Protein AF-X0W0B4-F1 (afdb_monomer_lite)

pLDDT: mean 75.81, std 5.56, range [56.34, 84.75]

Organism: NCBI:txid412755

Sequence (98 aa):
LLYLPMGLIAVALFDSFAALNPVIVVAGIAKTFPAYLLAAAVLFLCYLLSGLLQGFVSSLVPLLGSLVATAVSLYFLMVEMRLLGLLYNTHQHRLKWF

Secondary structure (DSSP, 8-state):
-THHHHHHHHHHHHTSGGGG-HHHHHHHHHHTHHHHHHHHHHHHHHHHHHHHHHHHHHHH-HHHHHHHHHHHHHHHHHHHHHHHHHHHHHHHHHH---

Radius of gyration: 15.86 Å; chains: 1; bounding box: 34×25×45 Å

Structure (mmCIF, N/CA/C/O backbone):
data_AF-X0W0B4-F1
#
_entry.id   AF-X0W0B4-F1
#
loop_
_atom_site.group_PDB
_atom_site.id
_atom_site.type_symbol
_atom_site.label_atom_id
_atom_site.label_alt_id
_atom_site.label_comp_id
_atom_site.label_asym_id
_atom_site.label_entity_id
_atom_site.label_seq_id
_atom_site.pdbx_PDB_ins_code
_atom_site.Cartn_x
_atom_site.Cartn_y
_atom_site.Cartn_z
_atom_site.occupancy
_atom_site.B_iso_or_equiv
_atom_site.auth_seq_id
_atom_site.auth_comp_id
_atom_site.auth_asym_id
_atom_site.auth_atom_id
_atom_site.pdbx_PDB_model_num
ATOM 1 N N . LEU A 1 1 ? -9.378 -5.105 -6.452 1.00 58.81 1 LEU A N 1
ATOM 2 C CA . LEU A 1 1 ? -8.424 -3.977 -6.340 1.00 58.81 1 LEU A CA 1
ATOM 3 C C . LEU A 1 1 ? -8.801 -3.029 -5.211 1.00 58.81 1 LEU A C 1
ATOM 5 O O . LEU A 1 1 ? -8.104 -3.023 -4.215 1.00 58.81 1 LEU A O 1
ATOM 9 N N . LEU A 1 2 ? -9.930 -2.322 -5.290 1.00 63.62 2 LEU A N 1
ATOM 10 C CA . LEU A 1 2 ? -10.333 -1.338 -4.271 1.00 63.62 2 LEU A CA 1
ATOM 11 C C . LEU A 1 2 ? -10.549 -1.936 -2.863 1.00 63.62 2 LEU A C 1
ATOM 13 O O . LEU A 1 2 ? -10.194 -1.335 -1.855 1.00 63.62 2 LEU A O 1
ATOM 17 N N . TYR A 1 3 ? -11.060 -3.157 -2.766 1.00 69.38 3 TYR A N 1
ATOM 18 C CA . TYR A 1 3 ? -11.310 -3.808 -1.475 1.00 69.38 3 TYR A CA 1
ATOM 19 C C . TYR A 1 3 ? -10.030 -4.232 -0.723 1.00 69.38 3 TYR A C 1
ATOM 21 O O . TYR A 1 3 ? -10.008 -4.337 0.501 1.00 69.38 3 TYR A O 1
ATOM 29 N N . LEU A 1 4 ? -8.950 -4.462 -1.471 1.00 70.12 4 LEU A N 1
ATOM 30 C CA . LEU A 1 4 ? -7.700 -5.055 -1.003 1.00 70.12 4 LEU A CA 1
ATOM 31 C C . LEU A 1 4 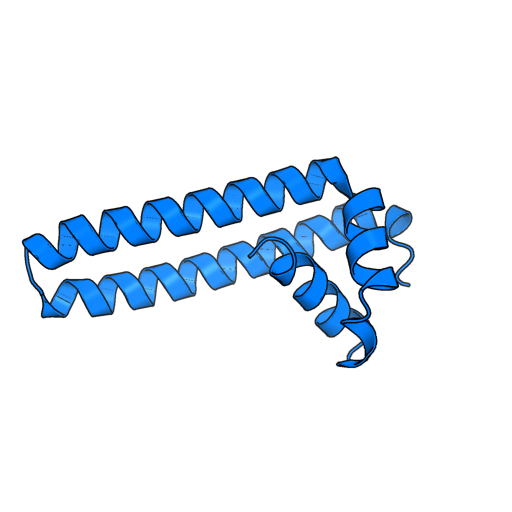? -6.952 -4.202 0.043 1.00 70.12 4 LEU A C 1
ATOM 33 O O . LEU A 1 4 ? -6.632 -4.756 1.093 1.00 70.12 4 LEU A O 1
ATOM 37 N N . PRO A 1 5 ? -6.728 -2.884 -0.146 1.00 71.06 5 PRO A N 1
ATOM 38 C CA . PRO A 1 5 ? -6.036 -2.056 0.845 1.00 71.06 5 PRO A CA 1
ATOM 39 C C . PRO A 1 5 ? -6.727 -2.070 2.212 1.00 71.06 5 PRO A C 1
ATOM 41 O O . PRO A 1 5 ? -6.080 -2.222 3.245 1.00 71.06 5 PRO A O 1
ATOM 44 N N . MET A 1 6 ? -8.057 -1.971 2.229 1.00 73.31 6 MET A N 1
ATOM 45 C CA . MET A 1 6 ? -8.806 -1.890 3.481 1.00 73.31 6 MET A CA 1
ATOM 46 C C . MET A 1 6 ? -8.991 -3.263 4.146 1.00 73.31 6 MET A C 1
ATOM 48 O O . MET A 1 6 ? -8.993 -3.352 5.371 1.00 73.31 6 MET A O 1
ATOM 52 N N . GLY A 1 7 ? -9.060 -4.337 3.352 1.00 74.69 7 GLY A N 1
ATOM 53 C CA . GLY A 1 7 ? -9.005 -5.712 3.850 1.00 74.69 7 GLY A CA 1
ATOM 54 C C . GLY A 1 7 ? -7.647 -6.074 4.459 1.00 74.69 7 GLY A C 1
ATOM 55 O O . GLY A 1 7 ? -7.613 -6.702 5.512 1.00 74.69 7 GLY A O 1
ATOM 56 N N . LEU A 1 8 ? -6.535 -5.632 3.857 1.00 75.69 8 LEU A N 1
ATOM 57 C CA . LEU A 1 8 ? -5.191 -5.839 4.412 1.00 75.69 8 LEU A CA 1
ATOM 58 C C . LEU A 1 8 ? -5.003 -5.116 5.747 1.00 75.69 8 LEU A C 1
ATOM 60 O O . LEU A 1 8 ? -4.499 -5.725 6.685 1.00 75.69 8 LEU A O 1
ATOM 64 N N . ILE A 1 9 ? -5.448 -3.857 5.860 1.00 75.25 9 ILE A N 1
ATOM 65 C CA . ILE A 1 9 ? -5.436 -3.135 7.144 1.00 75.25 9 ILE A CA 1
ATOM 66 C C . ILE A 1 9 ? -6.273 -3.887 8.177 1.00 75.25 9 ILE A C 1
ATOM 68 O O . ILE A 1 9 ? -5.812 -4.079 9.295 1.00 75.25 9 ILE A O 1
ATOM 72 N N . ALA A 1 10 ? -7.485 -4.322 7.818 1.00 77.50 10 ALA A N 1
ATOM 73 C CA . ALA A 1 10 ? -8.358 -5.036 8.743 1.00 77.50 10 ALA A CA 1
ATOM 74 C C . ALA A 1 10 ? -7.701 -6.330 9.249 1.00 77.50 10 ALA A C 1
ATOM 76 O O . ALA A 1 10 ? -7.636 -6.547 10.453 1.00 77.50 10 ALA A O 1
ATOM 77 N N . VAL A 1 11 ? -7.139 -7.157 8.366 1.00 79.94 11 VAL A N 1
ATOM 78 C CA . VAL A 1 11 ? -6.436 -8.382 8.784 1.00 79.94 11 VAL A CA 1
ATOM 79 C C . VAL A 1 11 ? -5.207 -8.061 9.636 1.00 79.94 11 VAL A C 1
ATOM 81 O O . VAL A 1 11 ? -5.012 -8.710 10.655 1.00 79.94 11 VAL A O 1
ATOM 84 N N . ALA A 1 12 ? -4.423 -7.043 9.271 1.00 76.94 12 ALA A N 1
ATOM 85 C CA . ALA A 1 12 ? -3.231 -6.650 10.023 1.00 76.94 12 ALA A CA 1
ATOM 86 C C . ALA A 1 12 ? -3.543 -6.094 11.426 1.00 76.94 12 ALA A C 1
ATOM 88 O O . ALA A 1 12 ? -2.714 -6.207 12.320 1.00 76.94 12 ALA A O 1
ATOM 89 N N . LEU A 1 13 ? -4.716 -5.484 11.626 1.00 75.69 13 LEU A N 1
ATOM 90 C CA . LEU A 1 13 ? -5.129 -4.910 12.913 1.00 75.69 13 LEU A CA 1
ATOM 91 C C . LEU A 1 13 ? -5.873 -5.885 13.817 1.00 75.69 13 LEU A C 1
ATOM 93 O O . LEU A 1 13 ? -5.687 -5.860 15.028 1.00 75.69 13 LEU A O 1
ATOM 97 N N . PHE A 1 14 ? -6.738 -6.709 13.237 1.00 77.75 14 PHE A N 1
ATOM 98 C CA . PHE A 1 14 ? -7.535 -7.686 13.978 1.00 77.75 14 PHE A CA 1
ATOM 99 C C . PHE A 1 14 ? -6.833 -9.047 14.102 1.00 77.75 14 PHE A C 1
ATOM 101 O O . PHE A 1 14 ? -7.397 -9.957 14.708 1.00 77.75 14 PHE A O 1
ATOM 108 N N . ASP A 1 15 ? -5.649 -9.190 13.493 1.00 76.69 15 ASP A N 1
ATOM 109 C CA . ASP A 1 15 ? -4.793 -10.386 13.478 1.00 76.69 15 ASP A CA 1
ATOM 110 C C . ASP A 1 15 ? -5.567 -11.676 13.135 1.00 76.69 15 ASP A C 1
ATOM 112 O O . ASP A 1 15 ? -5.348 -12.762 13.672 1.00 76.69 15 ASP A O 1
ATOM 116 N N . SER A 1 16 ? -6.574 -11.537 12.265 1.00 77.38 16 SER A N 1
ATOM 117 C CA . SER A 1 16 ? -7.551 -12.585 11.983 1.00 77.38 16 SER A CA 1
ATOM 118 C C . SER A 1 16 ? -8.157 -12.445 10.594 1.00 77.38 16 SER A C 1
ATOM 120 O O . SER A 1 16 ? -8.584 -11.367 10.175 1.00 77.38 16 SER A O 1
ATOM 122 N N . PHE A 1 17 ? -8.306 -13.576 9.901 1.00 77.06 17 PHE A N 1
ATOM 123 C CA . PHE A 1 17 ? -9.033 -13.646 8.632 1.00 77.06 17 PHE A CA 1
ATOM 124 C C . PHE A 1 17 ? -10.524 -13.307 8.777 1.00 77.06 17 PHE A C 1
ATOM 126 O O . PHE A 1 17 ? -11.152 -12.909 7.798 1.00 77.06 17 PHE A O 1
ATOM 133 N N . ALA A 1 18 ? -11.096 -13.386 9.986 1.00 75.88 18 ALA A N 1
ATOM 134 C CA . ALA A 1 18 ? -12.475 -12.962 10.244 1.00 75.88 18 ALA A CA 1
ATOM 135 C C . ALA A 1 18 ? -12.686 -11.450 10.015 1.00 75.88 18 ALA A C 1
ATOM 137 O O . ALA A 1 18 ? -13.810 -11.002 9.781 1.00 75.88 18 ALA A O 1
ATOM 138 N N . ALA A 1 19 ? -11.607 -10.663 10.021 1.00 71.06 19 ALA A N 1
ATOM 139 C CA . ALA A 1 19 ? -11.627 -9.224 9.783 1.00 71.06 19 ALA A CA 1
ATOM 140 C C . ALA A 1 19 ? -11.899 -8.835 8.321 1.00 71.06 19 ALA A C 1
ATOM 142 O O . ALA A 1 19 ? -12.243 -7.688 8.042 1.00 71.06 19 ALA A O 1
ATOM 143 N N . LEU A 1 20 ? -11.832 -9.794 7.387 1.00 76.31 20 LEU A N 1
ATOM 144 C CA . LEU A 1 20 ? -12.270 -9.620 5.994 1.00 76.31 20 LEU A CA 1
ATOM 145 C C . LEU A 1 20 ? -13.794 -9.485 5.845 1.00 76.31 20 LEU A C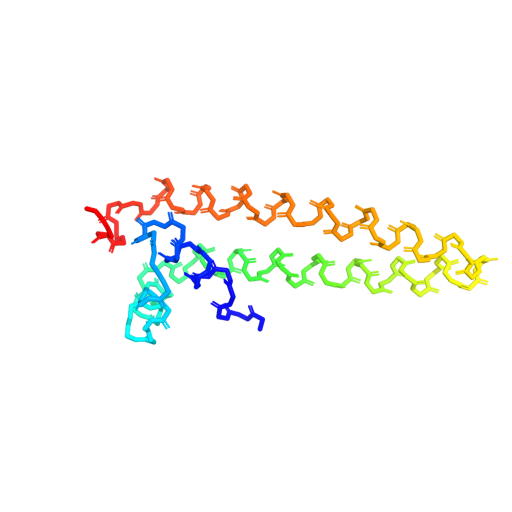 1
ATOM 147 O O . LEU A 1 20 ? -14.293 -9.389 4.720 1.00 76.31 20 LEU A O 1
ATOM 151 N N . ASN A 1 21 ? -14.536 -9.458 6.958 1.00 80.50 21 ASN A N 1
ATOM 152 C CA . ASN A 1 21 ? -15.976 -9.267 6.959 1.00 80.50 21 ASN A CA 1
ATOM 153 C C . ASN A 1 21 ? -16.362 -7.994 6.171 1.00 80.50 21 ASN A C 1
ATOM 155 O O . ASN A 1 21 ? -15.923 -6.892 6.524 1.00 80.50 21 ASN A O 1
ATOM 159 N N . PRO A 1 22 ? -17.220 -8.111 5.140 1.00 76.00 22 PRO A N 1
ATOM 160 C CA . PRO A 1 22 ? -17.634 -6.984 4.310 1.00 76.00 22 PRO A CA 1
ATOM 161 C C . PRO A 1 22 ? -18.291 -5.843 5.055 1.00 76.00 22 PRO A C 1
ATOM 163 O O . PRO A 1 22 ? -18.139 -4.697 4.643 1.00 76.00 22 PRO A O 1
ATOM 166 N N . VAL A 1 23 ? -18.921 -6.105 6.195 1.00 80.50 23 VAL A N 1
ATOM 167 C CA . VAL A 1 23 ? -19.470 -5.035 7.029 1.00 80.50 23 VAL A CA 1
ATOM 168 C C . VAL A 1 23 ? -18.352 -4.153 7.594 1.00 80.50 23 VAL A C 1
ATOM 170 O O . VAL A 1 23 ? -18.459 -2.929 7.549 1.00 80.50 23 VAL A O 1
ATOM 173 N N . ILE A 1 24 ? -17.256 -4.751 8.072 1.00 75.12 24 ILE A N 1
ATOM 174 C CA . ILE A 1 24 ? -16.121 -4.024 8.660 1.00 75.12 24 ILE A CA 1
ATOM 175 C C . ILE A 1 24 ? -15.393 -3.239 7.570 1.00 75.12 24 ILE A C 1
ATOM 177 O O . ILE A 1 24 ? -15.173 -2.035 7.712 1.00 75.12 24 ILE A O 1
ATOM 181 N N . VAL A 1 25 ? -15.078 -3.901 6.456 1.00 77.44 25 VAL A N 1
ATOM 182 C CA . VAL A 1 25 ? -14.311 -3.306 5.359 1.00 77.44 25 VAL A CA 1
ATOM 183 C C . VAL A 1 25 ? -15.085 -2.159 4.704 1.00 77.44 25 VAL A C 1
ATOM 185 O O . VAL A 1 25 ? -14.544 -1.063 4.563 1.00 77.44 25 VAL A O 1
ATOM 188 N N . VAL A 1 26 ? -16.364 -2.353 4.363 1.00 78.81 26 VAL A N 1
ATOM 189 C CA . VAL A 1 26 ? -17.187 -1.314 3.716 1.00 78.81 26 VAL A CA 1
ATOM 190 C C . VAL A 1 26 ? -17.466 -0.146 4.666 1.00 78.81 26 VAL A C 1
ATOM 192 O O . VAL A 1 26 ? -17.393 1.010 4.245 1.00 78.81 26 VAL A O 1
ATOM 195 N N . ALA A 1 27 ? -17.708 -0.405 5.957 1.00 78.62 27 ALA A N 1
ATOM 196 C CA . ALA A 1 27 ? -17.858 0.663 6.947 1.00 78.62 27 ALA A CA 1
ATOM 197 C C . ALA A 1 27 ? -16.558 1.461 7.142 1.00 78.62 27 ALA A C 1
ATOM 199 O O . ALA A 1 27 ? -16.606 2.681 7.308 1.00 78.62 27 ALA A O 1
ATOM 200 N N . GLY A 1 28 ? -15.400 0.794 7.092 1.00 73.31 28 GLY A N 1
ATOM 201 C CA . GLY A 1 28 ? -14.088 1.440 7.086 1.00 73.31 28 GLY A CA 1
ATOM 202 C C . GLY A 1 28 ? -13.926 2.367 5.885 1.00 73.31 28 GLY A C 1
ATOM 203 O O . GLY A 1 28 ? -13.665 3.554 6.066 1.00 73.31 28 GLY A O 1
ATOM 204 N N . ILE A 1 29 ? -14.193 1.857 4.678 1.00 76.50 29 ILE A N 1
ATOM 205 C CA . ILE A 1 29 ? -14.143 2.628 3.424 1.00 76.50 29 ILE A CA 1
ATOM 206 C C . ILE A 1 29 ? -15.035 3.874 3.503 1.00 76.50 29 ILE A C 1
ATOM 208 O O . ILE A 1 29 ? -14.587 4.971 3.175 1.00 76.50 29 ILE A O 1
ATOM 212 N N . ALA A 1 30 ? -16.274 3.732 3.983 1.00 78.81 30 ALA A N 1
ATOM 213 C CA . ALA A 1 30 ? -17.205 4.852 4.114 1.00 78.81 30 ALA A CA 1
ATOM 214 C C . ALA A 1 30 ? -16.726 5.907 5.130 1.00 78.81 30 ALA A C 1
ATOM 216 O O . ALA A 1 30 ? -16.861 7.108 4.897 1.00 78.81 30 ALA A O 1
ATOM 217 N N . LYS A 1 31 ? -16.123 5.484 6.248 1.00 74.69 31 LYS A N 1
ATOM 218 C CA . LYS A 1 31 ? -15.618 6.391 7.297 1.00 74.69 31 LYS A CA 1
ATOM 219 C C . LYS A 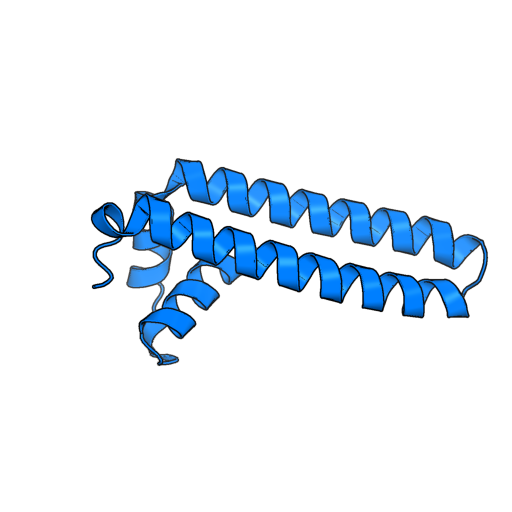1 31 ? -14.338 7.130 6.906 1.00 74.69 31 LYS A C 1
ATOM 221 O O . LYS A 1 31 ? -14.121 8.254 7.369 1.00 74.69 31 LYS A O 1
ATOM 226 N N . THR A 1 32 ? -13.497 6.519 6.074 1.00 70.69 32 THR A N 1
ATOM 227 C CA . THR A 1 32 ? -12.220 7.087 5.610 1.00 70.69 32 THR A CA 1
ATOM 228 C C . THR A 1 32 ? -12.238 7.455 4.130 1.00 70.69 32 THR A C 1
ATOM 230 O O . THR A 1 32 ? -11.183 7.500 3.505 1.00 70.69 32 THR A O 1
ATOM 233 N N . PHE A 1 33 ? -13.415 7.749 3.573 1.00 72.12 33 PHE A N 1
ATOM 234 C CA . PHE A 1 33 ? -13.636 7.979 2.141 1.00 72.12 33 PHE A CA 1
ATOM 235 C C . PHE A 1 33 ? -12.601 8.900 1.453 1.00 72.12 33 PHE A C 1
ATOM 237 O O . PHE A 1 33 ? -12.090 8.507 0.406 1.00 72.12 33 PHE A O 1
ATOM 244 N N . PRO A 1 34 ? -12.186 10.058 2.022 1.00 70.06 34 PRO A N 1
ATOM 245 C CA . PRO A 1 34 ? -11.192 10.929 1.382 1.00 70.06 34 PRO A CA 1
ATOM 246 C C . PRO A 1 34 ? -9.789 10.308 1.338 1.00 70.06 34 PRO A C 1
ATOM 248 O O . PRO A 1 34 ? -9.104 10.359 0.320 1.00 70.06 34 PRO A O 1
ATOM 251 N N . ALA A 1 35 ? -9.365 9.687 2.439 1.00 69.56 35 ALA A N 1
ATOM 252 C CA . ALA A 1 35 ? -8.061 9.036 2.536 1.00 69.56 35 ALA A CA 1
ATOM 253 C C . ALA A 1 35 ? -8.012 7.751 1.703 1.00 69.56 35 ALA A C 1
ATOM 255 O O . ALA A 1 35 ? -6.995 7.432 1.093 1.00 69.56 35 ALA A O 1
ATOM 256 N N . TYR A 1 36 ? -9.140 7.051 1.629 1.00 72.31 36 TYR A N 1
ATOM 257 C CA . TYR A 1 36 ? -9.322 5.893 0.776 1.00 72.31 36 TYR A CA 1
ATOM 258 C C . TYR A 1 36 ? -9.249 6.263 -0.708 1.00 72.31 36 TYR A C 1
ATOM 260 O O . TYR A 1 36 ? -8.630 5.534 -1.475 1.00 72.31 36 TYR A O 1
ATOM 268 N N . LEU A 1 37 ? -9.796 7.416 -1.112 1.00 75.25 37 LEU A N 1
ATOM 269 C CA . LEU A 1 37 ? -9.646 7.936 -2.475 1.00 75.25 37 LEU A CA 1
ATOM 270 C C . LEU A 1 37 ? -8.174 8.178 -2.828 1.00 75.25 37 LEU A C 1
ATOM 272 O O . LEU A 1 37 ? -7.743 7.855 -3.929 1.00 75.25 37 LEU A O 1
ATOM 276 N N . LEU A 1 38 ? -7.399 8.698 -1.875 1.00 74.62 38 LEU A N 1
ATOM 277 C CA . LEU A 1 38 ? -5.963 8.935 -2.024 1.00 74.62 38 LEU A CA 1
ATOM 278 C C . LEU A 1 38 ? -5.191 7.611 -2.137 1.00 74.62 38 LEU A C 1
ATOM 280 O O . LEU A 1 38 ? -4.384 7.444 -3.048 1.00 74.62 38 LEU A O 1
ATOM 284 N N . ALA A 1 39 ? -5.498 6.636 -1.277 1.00 75.19 39 ALA A N 1
ATOM 285 C CA . ALA A 1 39 ? -4.926 5.294 -1.353 1.00 75.19 39 ALA A CA 1
ATOM 286 C C . ALA A 1 39 ? -5.274 4.600 -2.680 1.00 75.19 39 ALA A C 1
ATOM 288 O O . ALA A 1 39 ? -4.393 4.046 -3.329 1.00 75.19 39 ALA A O 1
ATOM 289 N N . ALA A 1 40 ? -6.532 4.687 -3.121 1.00 78.31 40 ALA A N 1
ATOM 290 C CA . ALA A 1 40 ? -6.997 4.147 -4.393 1.00 78.31 40 ALA A CA 1
ATOM 291 C C . ALA A 1 40 ? -6.327 4.830 -5.595 1.00 78.31 40 ALA A C 1
ATOM 293 O O . ALA A 1 40 ? -5.937 4.144 -6.538 1.00 78.31 40 ALA A O 1
ATOM 294 N N . ALA A 1 41 ? -6.153 6.154 -5.553 1.00 79.88 41 ALA A N 1
ATOM 295 C CA . ALA A 1 41 ? -5.459 6.909 -6.591 1.00 79.88 41 ALA A CA 1
ATOM 296 C C . ALA A 1 41 ? -3.987 6.494 -6.701 1.00 79.88 41 ALA A C 1
ATOM 298 O O . ALA A 1 41 ? -3.494 6.297 -7.810 1.00 79.88 41 ALA A O 1
ATOM 299 N N . VAL A 1 42 ? -3.299 6.295 -5.572 1.00 79.94 42 VAL A N 1
ATOM 300 C CA . VAL A 1 42 ? -1.917 5.799 -5.590 1.00 79.94 42 VAL A CA 1
ATOM 301 C C . VAL A 1 42 ? -1.857 4.371 -6.123 1.00 79.94 42 VAL A C 1
ATOM 303 O O . VAL A 1 42 ? -1.039 4.103 -6.995 1.00 79.94 42 VAL A O 1
ATOM 306 N N . LEU A 1 43 ? -2.743 3.478 -5.677 1.00 78.38 43 LEU A N 1
ATOM 307 C CA . LEU A 1 43 ? -2.829 2.099 -6.177 1.00 78.38 43 LEU A CA 1
ATOM 308 C C . LEU A 1 43 ? -3.025 2.067 -7.700 1.00 78.38 43 LEU A C 1
ATOM 310 O O . LEU A 1 43 ? -2.354 1.324 -8.416 1.00 78.38 43 LEU A O 1
ATOM 314 N N . PHE A 1 44 ? -3.908 2.928 -8.205 1.00 82.19 44 PHE A N 1
ATOM 315 C CA . PHE A 1 44 ? -4.162 3.068 -9.634 1.00 82.19 44 PHE A CA 1
ATOM 316 C C . PHE A 1 44 ? -2.941 3.607 -10.388 1.00 82.19 44 PHE A C 1
ATOM 318 O O . PHE A 1 44 ? -2.591 3.078 -11.442 1.00 82.19 44 PHE A O 1
ATOM 325 N N . LEU A 1 45 ? -2.251 4.609 -9.834 1.00 82.88 45 LEU A N 1
ATOM 326 C CA . LEU A 1 45 ? -1.027 5.164 -10.411 1.00 82.88 45 LEU A CA 1
ATOM 327 C C . LEU A 1 45 ? 0.102 4.124 -10.457 1.00 82.88 45 LEU A C 1
ATOM 329 O O . LEU A 1 45 ? 0.787 4.010 -11.470 1.00 82.88 45 LEU A O 1
ATOM 333 N N . CYS A 1 46 ? 0.262 3.335 -9.392 1.00 79.38 46 CYS A N 1
ATOM 334 C CA . CYS A 1 46 ? 1.236 2.246 -9.318 1.00 79.38 46 CYS A CA 1
ATOM 335 C C . CYS A 1 46 ? 0.962 1.190 -10.395 1.00 79.38 46 CYS A C 1
ATOM 337 O O . CYS A 1 46 ? 1.873 0.783 -11.115 1.00 79.38 46 CYS A O 1
ATOM 339 N N . TYR A 1 47 ? -0.305 0.800 -10.558 1.00 81.00 47 TYR A N 1
ATOM 340 C CA . TYR A 1 47 ? -0.724 -0.142 -11.594 1.00 81.00 47 TYR A CA 1
ATOM 341 C C . TYR A 1 47 ? -0.434 0.386 -13.010 1.00 81.00 47 TYR A C 1
ATOM 343 O O . TYR A 1 47 ? 0.154 -0.321 -13.829 1.00 81.00 47 TYR A O 1
ATOM 351 N N . LEU A 1 48 ? -0.776 1.650 -13.282 1.00 84.75 48 LEU A N 1
ATOM 352 C CA . LEU A 1 48 ? -0.503 2.315 -14.561 1.00 84.75 48 LEU A CA 1
ATOM 353 C C . LEU A 1 48 ? 0.994 2.376 -14.874 1.00 84.75 48 LEU A C 1
ATOM 355 O O . LEU A 1 48 ? 1.412 2.009 -15.972 1.00 84.75 48 LEU A O 1
ATOM 359 N N . LEU A 1 49 ? 1.803 2.809 -13.905 1.00 82.19 49 LEU A N 1
ATOM 360 C CA . LEU A 1 49 ? 3.254 2.903 -14.052 1.00 82.19 49 LEU A CA 1
ATOM 361 C C . LEU A 1 49 ? 3.887 1.529 -14.264 1.00 82.19 49 LEU A C 1
ATOM 363 O O . LEU A 1 49 ? 4.749 1.391 -15.127 1.00 82.19 49 LEU A O 1
ATOM 367 N N . SER A 1 50 ? 3.443 0.511 -13.524 1.00 80.06 50 SER A N 1
ATOM 368 C CA . SER A 1 50 ? 3.931 -0.860 -13.686 1.00 80.06 50 SER A CA 1
ATOM 369 C C . SER A 1 50 ? 3.630 -1.400 -15.087 1.00 80.06 50 SER A C 1
ATOM 371 O O . SER A 1 50 ? 4.530 -1.949 -15.719 1.00 80.06 50 SER A O 1
ATOM 373 N N . GLY A 1 51 ? 2.418 -1.177 -15.611 1.00 80.56 51 GLY A N 1
ATOM 374 C CA . GLY A 1 51 ? 2.041 -1.594 -16.964 1.00 80.56 51 GLY A CA 1
ATOM 375 C C . GLY A 1 51 ? 2.810 -0.857 -18.066 1.00 80.56 51 GLY A C 1
ATOM 376 O O . GLY A 1 51 ? 3.286 -1.486 -19.011 1.00 80.56 51 GLY A O 1
ATOM 377 N N . LEU A 1 52 ? 2.995 0.461 -17.926 1.00 83.56 52 LEU A N 1
ATOM 378 C CA . LEU A 1 52 ? 3.783 1.267 -18.867 1.00 83.56 52 LEU A CA 1
ATOM 379 C C . LEU A 1 52 ? 5.258 0.851 -18.877 1.00 83.56 52 LEU A C 1
ATOM 381 O O . LEU A 1 52 ? 5.836 0.665 -19.947 1.00 83.56 52 LEU A O 1
ATOM 385 N N . LEU A 1 53 ? 5.857 0.661 -17.697 1.00 78.88 53 LEU A N 1
ATOM 386 C CA . LEU A 1 53 ? 7.239 0.197 -17.560 1.00 78.88 53 LEU A CA 1
ATOM 387 C C . LEU A 1 53 ? 7.413 -1.201 -18.146 1.00 78.88 53 LEU A C 1
ATOM 389 O O . LEU A 1 53 ? 8.370 -1.439 -18.877 1.00 78.88 53 LEU A O 1
ATOM 393 N N . GLN A 1 54 ? 6.480 -2.114 -17.878 1.00 77.31 54 GLN A N 1
ATOM 394 C CA . GLN A 1 54 ? 6.533 -3.455 -18.441 1.00 77.31 54 GLN A CA 1
ATOM 395 C C . GLN A 1 54 ? 6.439 -3.412 -19.968 1.00 77.31 54 GLN A C 1
ATOM 397 O O . GLN A 1 54 ? 7.278 -4.018 -20.630 1.00 77.31 54 GLN A O 1
ATOM 402 N N . GLY A 1 55 ? 5.486 -2.667 -20.538 1.00 78.69 55 GLY A N 1
ATOM 403 C CA . GLY A 1 55 ? 5.331 -2.530 -21.990 1.00 78.69 55 GLY A CA 1
ATOM 404 C C . GLY A 1 55 ? 6.557 -1.910 -22.667 1.00 78.69 55 GLY A C 1
ATOM 405 O O . GLY A 1 55 ? 7.026 -2.413 -23.685 1.00 78.69 55 GLY A O 1
ATOM 406 N N . PHE A 1 56 ? 7.134 -0.868 -22.065 1.00 80.25 56 PHE A N 1
ATOM 407 C CA . PHE A 1 56 ? 8.310 -0.195 -22.613 1.00 80.25 56 PHE A CA 1
ATOM 408 C C . PHE A 1 56 ? 9.569 -1.067 -22.513 1.00 80.25 56 PHE A C 1
ATOM 410 O O . PHE A 1 56 ? 10.255 -1.286 -23.508 1.00 80.25 56 PHE A O 1
ATOM 417 N N . VAL A 1 57 ? 9.861 -1.634 -21.339 1.00 76.25 57 VAL A N 1
ATOM 418 C CA . VAL A 1 57 ? 11.086 -2.423 -21.120 1.00 76.25 57 VAL A CA 1
ATOM 419 C C . VAL A 1 57 ? 11.031 -3.772 -21.842 1.00 76.25 57 VAL A C 1
ATOM 421 O O . VAL A 1 57 ? 12.043 -4.201 -22.393 1.00 76.25 57 VAL A O 1
ATOM 424 N N 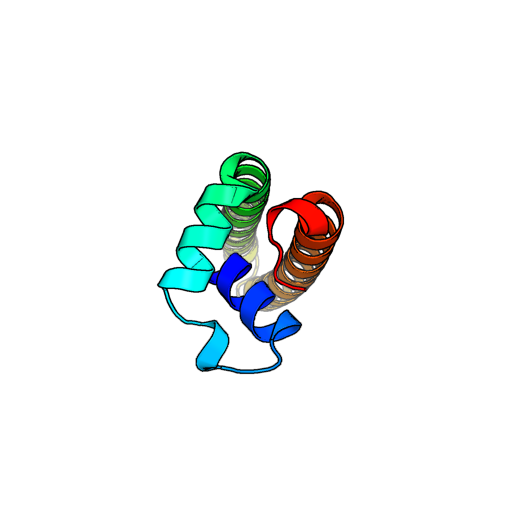. SER A 1 58 ? 9.865 -4.426 -21.910 1.00 74.62 58 SER A N 1
ATOM 425 C CA . SER A 1 58 ? 9.725 -5.693 -22.649 1.00 74.62 58 SER A CA 1
ATOM 426 C C . SER A 1 58 ? 9.919 -5.530 -24.158 1.00 74.62 58 SER A C 1
ATOM 428 O O . SER A 1 58 ? 10.412 -6.459 -24.794 1.00 74.62 58 SER A O 1
ATOM 430 N N . SER A 1 59 ? 9.613 -4.350 -24.716 1.00 77.19 59 SER A N 1
ATOM 431 C CA . SER A 1 59 ? 9.904 -4.033 -26.122 1.00 77.19 59 SER A CA 1
ATOM 432 C C . SER A 1 59 ? 11.402 -3.875 -26.420 1.00 77.19 59 SER A C 1
ATOM 434 O O . SER A 1 59 ? 11.824 -4.100 -27.550 1.00 77.19 59 SER A O 1
ATOM 436 N N . LEU A 1 60 ? 12.210 -3.527 -25.411 1.00 77.44 60 LEU A N 1
ATOM 437 C CA . LEU A 1 60 ? 13.661 -3.367 -25.535 1.00 77.44 60 LEU A CA 1
ATOM 438 C C . LEU A 1 60 ? 14.396 -4.684 -25.272 1.00 77.44 60 LEU A C 1
ATOM 440 O O . LEU A 1 60 ? 15.250 -5.079 -26.061 1.00 77.44 60 LEU A O 1
ATOM 444 N N . VAL A 1 61 ? 14.081 -5.361 -24.162 1.00 79.62 61 VAL A N 1
ATOM 445 C CA . VAL A 1 61 ? 14.702 -6.636 -23.780 1.00 79.62 61 VAL A CA 1
ATOM 446 C C . VAL A 1 61 ? 13.697 -7.497 -22.990 1.00 79.62 61 VAL A C 1
ATOM 448 O O . VAL A 1 61 ? 13.394 -7.176 -21.835 1.00 79.62 61 VAL A O 1
ATOM 451 N N . PRO A 1 62 ? 13.226 -8.638 -23.538 1.00 71.25 62 PRO A N 1
ATOM 452 C CA . PRO A 1 62 ? 12.173 -9.453 -22.921 1.00 71.25 62 PRO A CA 1
ATOM 453 C C . PRO A 1 62 ? 12.505 -9.954 -21.507 1.00 71.25 62 PRO A C 1
ATOM 455 O O . PRO A 1 62 ? 11.639 -9.974 -20.634 1.00 71.25 62 PRO A O 1
ATOM 458 N N . LEU A 1 63 ? 13.767 -10.332 -21.263 1.00 76.50 63 LEU A N 1
ATOM 459 C CA . LEU A 1 63 ? 14.208 -10.913 -19.989 1.00 76.50 63 LEU A CA 1
ATOM 460 C C . LEU A 1 63 ? 14.440 -9.861 -18.887 1.00 76.50 63 LEU A C 1
ATOM 462 O O . LEU A 1 63 ? 14.212 -10.134 -17.714 1.00 76.50 63 LEU A O 1
ATOM 466 N N . LEU A 1 64 ? 14.876 -8.649 -19.252 1.00 77.94 64 LEU A N 1
ATOM 467 C CA . LEU A 1 64 ? 15.026 -7.537 -18.301 1.00 77.94 64 LEU A CA 1
ATOM 468 C C . LEU A 1 64 ? 13.666 -6.950 -17.914 1.00 77.94 64 LEU A C 1
ATOM 470 O O . LEU A 1 64 ? 13.498 -6.509 -16.779 1.00 77.94 64 LEU A O 1
ATOM 474 N N . GLY A 1 65 ? 12.686 -6.988 -18.823 1.00 74.75 65 GLY A N 1
ATOM 475 C CA . GLY A 1 65 ? 11.329 -6.507 -18.562 1.00 74.75 65 GLY A CA 1
ATOM 476 C C . GLY A 1 65 ? 10.669 -7.178 -17.359 1.00 74.75 65 GLY A C 1
ATOM 477 O O . GLY A 1 65 ? 10.093 -6.487 -16.523 1.00 74.75 65 GLY A O 1
ATOM 478 N N . SER A 1 66 ? 10.794 -8.501 -17.217 1.00 76.62 66 SER A N 1
ATOM 479 C CA . SER A 1 66 ? 10.213 -9.236 -16.083 1.00 76.62 66 SER A CA 1
ATOM 480 C C . SER A 1 66 ? 10.915 -8.937 -14.755 1.00 76.62 66 SER A C 1
ATOM 482 O O . SER A 1 66 ? 10.258 -8.807 -13.720 1.00 76.62 66 SER A O 1
ATOM 484 N N . LEU A 1 67 ? 12.239 -8.779 -14.774 1.00 83.00 67 LEU A N 1
ATOM 485 C CA . LEU A 1 67 ? 13.035 -8.508 -13.577 1.00 83.00 67 LEU A CA 1
ATOM 486 C C . LEU A 1 67 ? 12.788 -7.086 -13.054 1.00 83.00 67 LEU A C 1
ATOM 488 O O . LEU A 1 67 ? 12.552 -6.894 -11.861 1.00 83.00 67 LEU A O 1
ATOM 492 N N . VAL A 1 68 ? 12.739 -6.105 -13.961 1.00 81.00 68 VAL A N 1
ATOM 493 C CA . VAL A 1 68 ? 12.362 -4.720 -13.643 1.00 81.00 68 VAL A CA 1
ATOM 494 C C . VAL A 1 68 ? 10.916 -4.653 -13.162 1.00 81.00 68 VAL A C 1
ATOM 496 O O . VAL A 1 68 ? 10.657 -4.017 -12.145 1.00 81.00 68 VAL A O 1
ATOM 499 N N . ALA A 1 69 ? 9.986 -5.348 -13.825 1.00 77.06 69 ALA A N 1
ATOM 500 C CA . ALA A 1 69 ? 8.594 -5.397 -13.385 1.00 77.06 69 ALA A CA 1
ATOM 501 C C . ALA A 1 69 ? 8.479 -5.944 -11.956 1.00 77.06 69 ALA A C 1
ATOM 503 O O . ALA A 1 69 ? 7.832 -5.318 -11.125 1.00 77.06 69 ALA A O 1
ATOM 504 N N . THR A 1 70 ? 9.180 -7.035 -11.635 1.00 82.38 70 THR A N 1
ATOM 505 C CA . THR A 1 70 ? 9.170 -7.633 -10.289 1.00 82.38 70 THR A CA 1
ATOM 506 C C . THR A 1 70 ? 9.733 -6.677 -9.233 1.00 82.38 70 THR A C 1
ATOM 508 O O . THR A 1 70 ? 9.131 -6.502 -8.173 1.00 82.38 70 THR A O 1
ATOM 511 N N . ALA A 1 71 ? 10.858 -6.013 -9.519 1.00 84.50 71 ALA A N 1
ATOM 512 C CA . ALA A 1 71 ? 11.449 -5.029 -8.613 1.00 84.50 71 ALA A CA 1
ATOM 513 C C . ALA A 1 71 ? 10.511 -3.833 -8.369 1.00 84.50 71 ALA A C 1
ATOM 515 O O . ALA A 1 71 ? 10.333 -3.393 -7.232 1.00 84.50 71 ALA A O 1
ATOM 516 N N . VAL A 1 72 ? 9.863 -3.344 -9.429 1.00 82.06 72 VAL A N 1
ATOM 517 C CA . VAL A 1 72 ? 8.878 -2.259 -9.365 1.00 82.06 72 VAL A CA 1
ATOM 518 C C . VAL A 1 72 ? 7.639 -2.687 -8.572 1.00 82.06 72 VAL A C 1
ATOM 520 O O . VAL A 1 72 ? 7.179 -1.930 -7.721 1.00 82.06 72 VAL A O 1
ATOM 523 N N . SER A 1 73 ? 7.135 -3.908 -8.772 1.00 79.25 73 SER A N 1
ATOM 524 C CA . SER A 1 73 ? 6.012 -4.453 -7.999 1.00 79.25 73 SER A CA 1
ATOM 525 C C . SER A 1 73 ? 6.328 -4.543 -6.504 1.00 79.25 73 SER A C 1
ATOM 527 O O . SER A 1 73 ? 5.497 -4.158 -5.685 1.00 79.25 73 SER A O 1
ATOM 529 N N . LEU A 1 74 ? 7.533 -4.988 -6.131 1.00 83.31 74 LEU A N 1
ATOM 530 C CA . LEU A 1 74 ? 7.970 -5.027 -4.729 1.00 83.31 74 LEU A CA 1
ATOM 531 C C . LEU A 1 74 ? 8.081 -3.626 -4.118 1.00 83.31 74 LEU A C 1
ATOM 533 O O . LEU A 1 74 ? 7.680 -3.416 -2.972 1.00 83.31 74 LEU A O 1
ATOM 537 N N . TYR A 1 75 ? 8.593 -2.654 -4.877 1.00 84.12 75 TYR A N 1
ATOM 538 C CA . TYR A 1 75 ? 8.642 -1.266 -4.425 1.00 84.12 75 TYR A CA 1
ATOM 539 C C . TYR A 1 75 ? 7.239 -0.694 -4.209 1.00 84.12 75 TYR A C 1
ATOM 541 O O . TYR A 1 75 ? 6.968 -0.093 -3.168 1.00 84.12 75 TYR A O 1
ATOM 549 N N . PHE A 1 76 ? 6.321 -0.931 -5.149 1.00 78.94 76 PHE A N 1
ATOM 550 C CA . PHE A 1 76 ? 4.936 -0.496 -5.007 1.00 78.94 76 PHE A CA 1
ATOM 551 C C . PHE A 1 76 ? 4.230 -1.154 -3.823 1.00 78.94 76 PHE A C 1
ATOM 553 O O . PHE A 1 76 ? 3.516 -0.461 -3.104 1.00 78.94 76 PHE A O 1
ATOM 560 N N . LEU A 1 77 ? 4.507 -2.427 -3.533 1.00 79.94 77 LEU A N 1
ATOM 561 C CA . LEU A 1 77 ? 3.998 -3.089 -2.331 1.00 79.94 77 LEU A CA 1
ATOM 562 C C . LEU A 1 77 ? 4.455 -2.371 -1.046 1.00 79.94 77 LEU A C 1
ATOM 564 O O . LEU A 1 77 ? 3.657 -2.146 -0.139 1.00 79.94 77 LEU A O 1
ATOM 568 N N . MET A 1 78 ? 5.724 -1.953 -0.967 1.00 81.56 78 MET A N 1
ATOM 569 C CA . MET A 1 78 ? 6.222 -1.174 0.177 1.00 81.56 78 MET A CA 1
ATOM 570 C C . MET A 1 78 ? 5.558 0.206 0.278 1.00 81.56 78 MET A C 1
ATOM 572 O O . MET A 1 78 ? 5.236 0.662 1.380 1.00 81.56 78 MET A O 1
ATOM 576 N N . VAL A 1 79 ? 5.329 0.871 -0.858 1.00 81.12 79 VAL A N 1
ATOM 577 C CA . VAL A 1 79 ? 4.602 2.149 -0.916 1.00 81.12 79 VAL A CA 1
ATOM 578 C C . VAL A 1 79 ? 3.166 1.977 -0.421 1.00 81.12 79 VAL A C 1
ATOM 580 O O . VAL A 1 79 ? 2.714 2.783 0.394 1.00 81.12 79 VAL A O 1
ATOM 583 N N . GLU A 1 80 ? 2.481 0.909 -0.837 1.00 75.94 80 GLU A N 1
ATOM 584 C CA . GLU A 1 80 ? 1.148 0.556 -0.346 1.00 75.94 8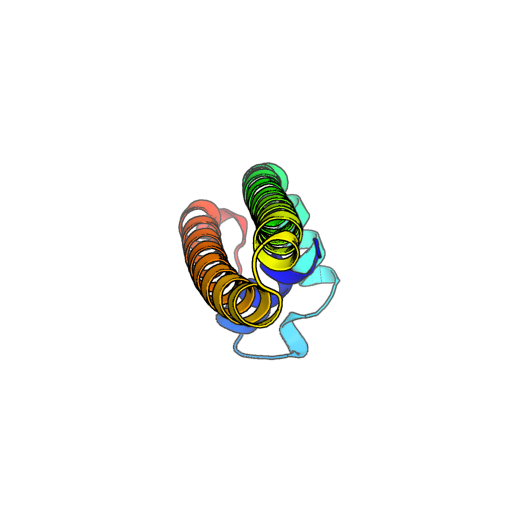0 GLU A CA 1
ATOM 585 C C . GLU A 1 80 ? 1.156 0.358 1.168 1.00 75.94 80 GLU A C 1
ATOM 587 O O . GLU A 1 80 ? 0.409 1.045 1.861 1.00 75.94 80 GLU A O 1
ATOM 592 N N . MET A 1 81 ? 2.041 -0.483 1.715 1.00 77.25 81 MET A N 1
ATOM 593 C CA . MET A 1 81 ? 2.115 -0.703 3.167 1.00 77.25 81 MET A CA 1
ATOM 594 C C . MET A 1 81 ? 2.327 0.602 3.945 1.00 77.25 81 MET A C 1
ATOM 596 O O . MET A 1 81 ? 1.677 0.839 4.966 1.00 77.25 81 MET A O 1
ATOM 600 N N . ARG A 1 82 ? 3.198 1.487 3.449 1.00 81.31 82 ARG A N 1
ATOM 601 C CA . ARG A 1 82 ? 3.454 2.786 4.083 1.00 81.31 82 ARG A CA 1
ATOM 602 C C . ARG A 1 82 ? 2.231 3.703 4.039 1.00 81.31 82 ARG A C 1
ATOM 604 O O . ARG A 1 82 ? 1.934 4.369 5.032 1.00 81.31 82 ARG A O 1
ATOM 611 N N . LEU A 1 83 ? 1.514 3.731 2.917 1.00 75.94 83 LEU A N 1
ATOM 612 C CA . LEU A 1 83 ? 0.259 4.472 2.775 1.00 75.94 83 LEU A CA 1
ATOM 613 C C . LEU A 1 83 ? -0.831 3.935 3.699 1.00 75.94 83 LEU A C 1
ATOM 615 O O . LEU A 1 83 ? -1.521 4.727 4.335 1.00 75.94 83 LEU A O 1
ATOM 619 N N . LEU A 1 84 ? -0.954 2.613 3.818 1.00 73.38 84 LEU A N 1
ATOM 620 C CA . LEU A 1 84 ? -1.907 1.968 4.720 1.00 73.38 84 LEU A CA 1
ATOM 621 C C . LEU A 1 84 ? -1.618 2.317 6.186 1.00 73.38 84 LEU A C 1
ATOM 623 O O . LEU A 1 84 ? -2.535 2.685 6.921 1.00 73.38 84 LEU A O 1
ATOM 627 N N . GLY A 1 85 ? -0.344 2.299 6.591 1.00 75.12 85 GLY A N 1
ATOM 628 C CA . GLY A 1 85 ? 0.076 2.720 7.930 1.00 75.12 85 GLY A CA 1
ATOM 629 C C . GLY A 1 85 ? -0.223 4.196 8.221 1.00 75.12 85 GLY A C 1
ATOM 630 O O . GLY A 1 85 ? -0.742 4.525 9.288 1.00 75.12 85 GLY A O 1
ATOM 631 N N . LEU A 1 86 ? 0.034 5.092 7.260 1.00 74.81 86 LEU A N 1
ATOM 632 C CA . LEU A 1 86 ? -0.315 6.516 7.367 1.00 74.81 86 LEU A CA 1
ATOM 633 C C . LEU A 1 86 ? -1.829 6.734 7.443 1.00 74.81 86 LEU A C 1
ATOM 635 O O . LEU A 1 86 ? -2.294 7.558 8.233 1.00 74.81 86 LEU A O 1
ATOM 639 N N . LEU A 1 87 ? -2.601 5.993 6.648 1.00 73.12 87 LEU A N 1
ATOM 640 C CA . LEU A 1 87 ? -4.057 6.072 6.629 1.00 73.12 87 LEU A CA 1
ATOM 641 C C . LEU A 1 87 ? -4.643 5.664 7.980 1.00 73.12 87 LEU A C 1
ATOM 643 O O . LEU A 1 87 ? -5.452 6.416 8.530 1.00 73.12 87 LEU A O 1
ATOM 647 N N . TYR A 1 88 ? -4.178 4.542 8.538 1.00 71.12 88 TYR A N 1
ATOM 648 C CA . TYR A 1 88 ? -4.552 4.109 9.880 1.00 71.12 88 TYR A CA 1
ATOM 649 C C . TYR A 1 88 ? -4.161 5.145 10.935 1.00 71.12 88 TYR A C 1
ATOM 651 O O . TYR A 1 88 ? -5.028 5.607 11.667 1.00 71.12 88 TYR A O 1
ATOM 659 N N . ASN A 1 89 ? -2.900 5.585 10.978 1.00 72.94 89 ASN A N 1
ATOM 660 C CA . ASN A 1 89 ? -2.432 6.529 11.998 1.00 72.94 89 ASN A CA 1
ATOM 661 C C . ASN A 1 89 ? -3.216 7.858 11.960 1.00 72.94 89 ASN A C 1
ATOM 663 O O . ASN A 1 89 ? -3.610 8.401 12.989 1.00 72.94 89 ASN A O 1
ATOM 667 N N . THR A 1 90 ? -3.538 8.349 10.762 1.00 71.12 90 THR A N 1
ATOM 668 C CA . THR A 1 90 ? -4.279 9.610 10.593 1.00 71.12 90 THR A CA 1
ATOM 669 C C . THR A 1 90 ? -5.769 9.466 10.936 1.00 71.12 90 THR A C 1
ATOM 671 O O . THR A 1 90 ? -6.402 10.423 11.375 1.00 71.12 90 THR A O 1
ATOM 674 N N . HIS A 1 91 ? -6.351 8.276 10.748 1.00 70.19 91 HIS A N 1
ATOM 675 C CA . HIS A 1 91 ? -7.791 8.033 10.914 1.00 70.19 91 HIS A CA 1
ATOM 676 C C . HIS A 1 91 ? -8.131 7.080 12.062 1.00 70.19 91 HIS A C 1
ATOM 678 O O . HIS A 1 91 ? -9.291 6.684 12.181 1.00 70.19 91 HIS A O 1
ATOM 684 N 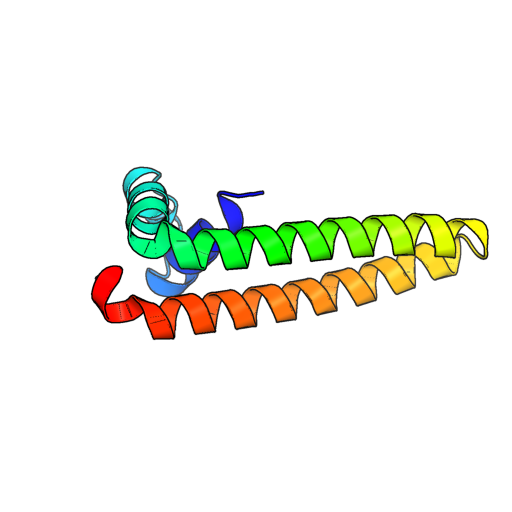N . GLN A 1 92 ? -7.172 6.753 12.931 1.00 66.88 92 GLN A N 1
ATOM 685 C CA . GLN A 1 92 ? -7.331 5.824 14.055 1.00 66.88 92 GLN A CA 1
ATOM 686 C C . GLN A 1 92 ? -8.582 6.147 14.890 1.00 66.88 92 GLN A C 1
ATOM 688 O O . GLN A 1 92 ? -9.440 5.290 15.100 1.00 66.88 92 GLN A O 1
ATOM 693 N N . HIS A 1 93 ? -8.785 7.428 15.216 1.00 62.06 93 HIS A N 1
ATOM 694 C CA . HIS A 1 93 ? -9.951 7.905 15.967 1.00 62.06 93 HIS A CA 1
ATOM 695 C C . HIS A 1 93 ? -11.287 7.785 15.215 1.00 62.06 93 HIS A C 1
ATOM 697 O O . HIS A 1 93 ? -12.342 7.681 15.842 1.00 62.06 93 HIS A O 1
ATOM 703 N N . ARG A 1 94 ? -11.274 7.806 13.877 1.00 63.22 94 ARG A N 1
ATOM 704 C CA . ARG A 1 94 ? -12.479 7.662 13.041 1.00 63.22 94 ARG A CA 1
ATOM 705 C C . ARG A 1 94 ? -12.832 6.202 12.780 1.00 63.22 94 ARG A C 1
ATOM 707 O O . ARG A 1 94 ? -14.016 5.864 12.745 1.00 63.22 94 ARG A O 1
ATOM 714 N N . LEU A 1 95 ? -11.824 5.351 12.595 1.00 65.50 95 LEU A N 1
ATOM 715 C CA . LEU A 1 95 ? -11.999 3.923 12.347 1.00 65.50 95 LEU A CA 1
ATOM 716 C C . LEU A 1 95 ? -12.551 3.206 13.585 1.00 65.50 95 LEU A C 1
ATOM 718 O O . LEU A 1 95 ? -13.452 2.383 13.420 1.00 65.50 95 LEU A O 1
ATOM 722 N N . LYS A 1 96 ? -12.119 3.585 14.803 1.00 63.75 96 LYS A N 1
ATOM 723 C CA . LYS A 1 96 ? -12.483 2.895 16.062 1.00 63.75 96 LYS A CA 1
ATOM 724 C C . LYS A 1 96 ? -12.289 1.375 15.958 1.00 63.75 96 LYS A C 1
ATOM 726 O O . LYS A 1 96 ? -13.128 0.600 16.406 1.00 63.75 96 LYS A O 1
ATOM 731 N N . TRP A 1 97 ? -11.244 0.955 15.248 1.00 66.38 97 TRP A N 1
ATOM 732 C CA . TRP A 1 97 ? -10.862 -0.458 15.148 1.00 66.38 97 TRP A CA 1
ATOM 733 C C . TRP A 1 97 ? -10.026 -0.907 16.357 1.00 66.38 97 TRP A C 1
ATOM 735 O O . TRP A 1 97 ? -9.730 -2.089 16.470 1.00 66.38 97 TRP A O 1
ATOM 745 N N . PHE A 1 98 ? -9.745 0.032 17.268 1.00 56.34 98 PHE A N 1
ATOM 746 C CA . PHE A 1 98 ? -9.271 -0.123 18.639 1.00 56.34 98 PHE A CA 1
ATOM 747 C C . PHE A 1 98 ? -9.924 0.959 19.509 1.00 56.34 98 PHE A C 1
ATOM 749 O O . PHE A 1 98 ? -10.204 2.057 18.957 1.00 56.34 98 PHE A O 1
#

Foldseek 3Di:
DLLPLLQVLQCVLVVDNVSSPPVLSVLLCVLLVVLSVVLVVLVVVLVVVLVVQLVVVCVVPVVVSVVVSVVSVVVSVVVSVVSSVVSCVVCVVRSVSD